Protein AF-A0A9P0EIK9-F1 (afdb_monomer)

Secondary structure (DSSP, 8-state):
-B--SHHHHHHHHHHHHTT---EEE-SSHHHHHHHHHTTTTTSS-EEESSHHHHHHTPPSSP-EEE-S---HHHHHHHHTT--EEETTTHHHHHHHHHTT---SS--

Structure (mmCIF, N/CA/C/O backbone):
data_AF-A0A9P0EIK9-F1
#
_entry.id   AF-A0A9P0EIK9-F1
#
loop_
_atom_site.group_PDB
_atom_site.id
_atom_site.type_symbol
_atom_site.label_atom_id
_atom_site.label_alt_id
_atom_site.label_comp_id
_atom_site.label_asym_id
_atom_site.label_entity_id
_atom_site.label_seq_id
_atom_site.pdbx_PDB_ins_code
_atom_site.Cartn_x
_atom_site.Cartn_y
_atom_site.Cartn_z
_atom_site.occupancy
_atom_site.B_iso_or_equiv
_atom_site.auth_seq_id
_atom_site.auth_comp_id
_atom_site.auth_asym_id
_atom_site.auth_atom_id
_atom_site.pdbx_PDB_model_num
ATOM 1 N N . MET A 1 1 ? -3.355 -0.042 -4.325 1.00 81.19 1 MET A N 1
ATOM 2 C CA . MET A 1 1 ? -2.382 1.012 -4.643 1.00 81.19 1 MET A CA 1
ATOM 3 C C . MET A 1 1 ? -1.059 0.375 -5.021 1.00 81.19 1 MET A C 1
ATOM 5 O O . MET A 1 1 ? -0.616 -0.531 -4.329 1.00 81.19 1 MET A O 1
ATOM 9 N N . ILE A 1 2 ? -0.469 0.803 -6.138 1.00 85.75 2 ILE A N 1
ATOM 10 C CA . ILE A 1 2 ? 0.802 0.276 -6.649 1.00 85.75 2 ILE A CA 1
ATOM 11 C C . ILE A 1 2 ? 1.864 1.372 -6.575 1.00 85.75 2 ILE A C 1
ATOM 13 O O . ILE A 1 2 ? 1.723 2.416 -7.219 1.00 85.75 2 ILE A O 1
ATOM 17 N N . GLY A 1 3 ? 2.926 1.094 -5.818 1.00 83.44 3 GLY A N 1
ATOM 18 C CA . GLY A 1 3 ? 4.036 2.010 -5.561 1.00 83.44 3 GLY A CA 1
ATOM 19 C C . GLY A 1 3 ? 4.026 2.565 -4.137 1.00 83.44 3 GLY A C 1
ATOM 20 O O . GLY A 1 3 ? 3.095 3.262 -3.743 1.00 83.44 3 GLY A O 1
ATOM 21 N N . LEU A 1 4 ? 5.103 2.280 -3.401 1.00 82.62 4 LEU A N 1
ATOM 22 C CA . LEU A 1 4 ? 5.357 2.733 -2.026 1.00 82.62 4 LEU A CA 1
ATOM 23 C C . LEU A 1 4 ? 6.557 3.695 -1.979 1.00 82.62 4 LEU A C 1
ATOM 25 O O . LEU A 1 4 ? 7.539 3.459 -1.285 1.00 82.62 4 LEU A O 1
ATOM 29 N N . ALA A 1 5 ? 6.531 4.748 -2.796 1.00 82.38 5 ALA A N 1
ATOM 30 C CA . ALA A 1 5 ? 7.423 5.889 -2.576 1.00 82.38 5 ALA A CA 1
ATOM 31 C C . ALA A 1 5 ? 6.900 6.736 -1.400 1.00 82.38 5 ALA A C 1
ATOM 33 O O . ALA A 1 5 ? 5.736 6.584 -1.031 1.00 82.38 5 ALA A O 1
ATOM 34 N N . VAL A 1 6 ? 7.705 7.679 -0.898 1.00 79.88 6 VAL A N 1
ATOM 35 C CA . VAL A 1 6 ? 7.336 8.588 0.213 1.00 79.88 6 VAL A CA 1
ATOM 36 C C . VAL A 1 6 ? 5.967 9.242 -0.011 1.00 79.88 6 VAL A C 1
ATOM 38 O O . VAL A 1 6 ? 5.100 9.238 0.857 1.00 79.88 6 VAL A O 1
ATOM 41 N N . MET A 1 7 ? 5.715 9.728 -1.231 1.00 79.06 7 MET A N 1
ATOM 42 C CA . MET A 1 7 ? 4.418 10.318 -1.578 1.00 79.06 7 MET A CA 1
ATOM 43 C C . MET A 1 7 ? 3.266 9.296 -1.525 1.00 79.06 7 MET A C 1
ATOM 45 O O . MET A 1 7 ? 2.145 9.626 -1.143 1.00 79.06 7 MET A O 1
ATOM 49 N N . GLY A 1 8 ? 3.536 8.049 -1.918 1.00 82.31 8 GLY A N 1
ATOM 50 C CA . GLY A 1 8 ? 2.534 6.995 -1.924 1.00 82.31 8 GLY A CA 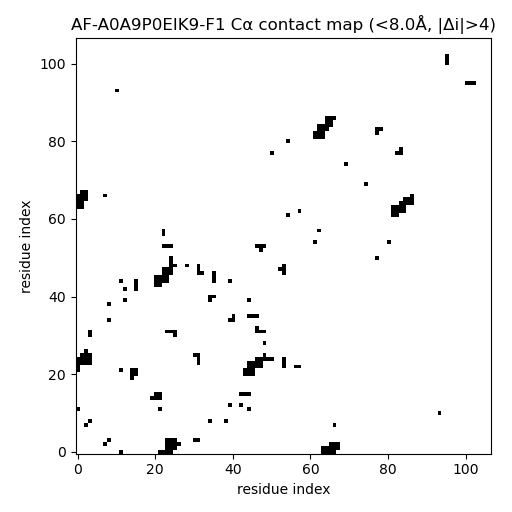1
ATOM 51 C C . GLY A 1 8 ? 2.144 6.546 -0.526 1.00 82.31 8 GLY A C 1
ATOM 52 O O . GLY A 1 8 ? 0.956 6.403 -0.253 1.00 82.31 8 GLY A O 1
ATOM 53 N N . GLN A 1 9 ? 3.124 6.392 0.358 1.00 87.12 9 GLN A N 1
ATOM 54 C CA . GLN A 1 9 ? 2.905 6.059 1.764 1.00 87.12 9 GLN A CA 1
ATOM 55 C C . GLN A 1 9 ? 1.978 7.083 2.434 1.00 87.12 9 GLN A C 1
ATOM 57 O O . GLN A 1 9 ? 0.932 6.703 2.955 1.00 87.12 9 GLN A O 1
ATOM 62 N N . ASN A 1 10 ? 2.27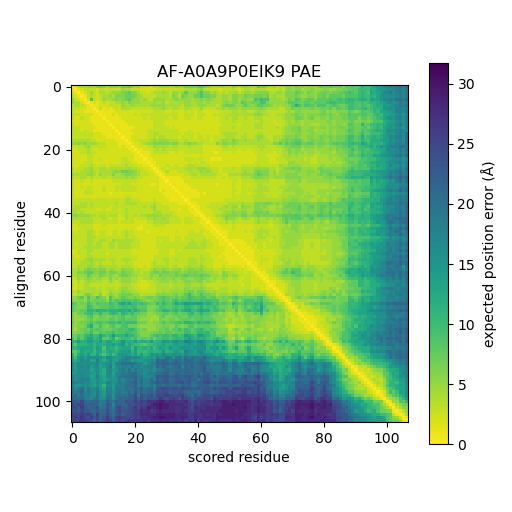2 8.381 2.294 1.00 86.00 10 ASN A N 1
ATOM 63 C CA . ASN A 1 10 ? 1.450 9.453 2.871 1.00 86.00 10 ASN A CA 1
ATOM 64 C C . ASN A 1 10 ? 0.002 9.438 2.371 1.00 86.00 10 ASN A C 1
ATOM 66 O O . ASN A 1 10 ? -0.933 9.624 3.146 1.00 86.00 10 ASN A O 1
ATOM 70 N N . LEU A 1 11 ? -0.203 9.194 1.076 1.00 83.62 11 LEU A N 1
ATOM 71 C CA . LEU A 1 11 ? -1.547 9.105 0.517 1.00 83.62 11 LEU A CA 1
ATOM 72 C C . LEU A 1 11 ? -2.313 7.895 1.074 1.00 83.62 11 LEU A C 1
ATOM 74 O O . LEU A 1 11 ? -3.502 8.008 1.358 1.00 83.62 11 LEU A O 1
ATOM 78 N N . ILE A 1 12 ? -1.651 6.746 1.233 1.00 87.94 12 IL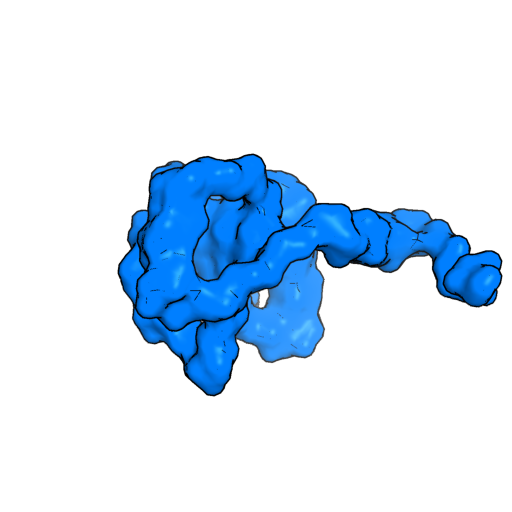E A N 1
ATOM 79 C CA . ILE A 1 12 ? -2.272 5.542 1.800 1.00 87.94 12 ILE A CA 1
ATOM 80 C C . ILE A 1 12 ? -2.726 5.802 3.235 1.00 87.94 12 ILE A C 1
ATOM 82 O O . ILE A 1 12 ? -3.856 5.461 3.579 1.00 87.94 12 ILE A O 1
ATOM 86 N N . LEU A 1 13 ? -1.865 6.423 4.042 1.00 87.75 13 LEU A N 1
ATOM 87 C CA . LEU A 1 13 ? -2.186 6.785 5.421 1.00 87.75 13 LEU A CA 1
ATOM 88 C C . LEU A 1 13 ? -3.365 7.759 5.464 1.00 87.75 13 LEU A C 1
ATOM 90 O O . LEU A 1 13 ? -4.346 7.496 6.149 1.00 87.75 13 LEU A O 1
ATOM 94 N N . ASN A 1 14 ? -3.348 8.792 4.618 1.00 86.44 14 ASN A N 1
ATOM 95 C CA . ASN A 1 14 ? -4.463 9.726 4.510 1.00 86.44 14 ASN A CA 1
ATOM 96 C C . ASN A 1 14 ? -5.782 9.019 4.146 1.00 86.44 14 ASN A C 1
ATOM 98 O O . ASN A 1 14 ? 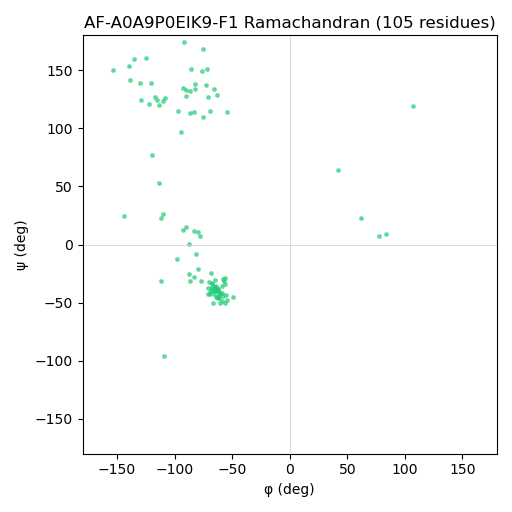-6.811 9.284 4.759 1.00 86.44 14 ASN A O 1
ATOM 102 N N . MET A 1 15 ? -5.776 8.087 3.189 1.00 84.31 15 MET A N 1
ATOM 103 C CA . MET A 1 15 ? -6.976 7.315 2.842 1.00 84.31 15 MET A CA 1
ATOM 104 C C . MET A 1 15 ? -7.450 6.429 4.003 1.00 84.31 15 MET A C 1
ATOM 106 O O . MET A 1 15 ? -8.656 6.330 4.237 1.00 84.31 15 MET A O 1
ATOM 110 N N . ASN A 1 16 ? -6.523 5.815 4.740 1.00 88.44 16 ASN A N 1
ATOM 111 C CA . ASN A 1 16 ? -6.842 5.030 5.929 1.00 88.44 16 ASN A CA 1
ATOM 112 C C . ASN A 1 16 ? -7.504 5.886 7.023 1.00 88.44 16 ASN A C 1
ATOM 114 O O . ASN A 1 16 ? -8.498 5.450 7.604 1.00 88.44 16 ASN A O 1
ATOM 118 N N . ASP A 1 17 ? -7.017 7.107 7.247 1.00 86.38 17 ASP A N 1
ATOM 119 C CA . ASP A 1 17 ? -7.579 8.042 8.233 1.00 86.38 17 ASP A CA 1
ATOM 120 C C . ASP A 1 17 ? -9.005 8.478 7.867 1.00 86.38 17 ASP A C 1
ATOM 122 O O . ASP A 1 17 ? -9.851 8.668 8.738 1.00 86.38 17 ASP A O 1
ATOM 126 N N . HIS A 1 18 ? -9.314 8.540 6.569 1.00 85.56 18 HIS A N 1
ATOM 127 C CA . HIS A 1 18 ? -10.666 8.788 6.055 1.00 85.56 18 HIS A CA 1
ATOM 128 C C . HIS A 1 18 ? -11.540 7.518 6.003 1.00 85.56 18 HIS A C 1
ATOM 130 O O . HIS A 1 18 ? -12.612 7.521 5.397 1.00 85.56 18 HIS A O 1
ATOM 136 N N . GLY A 1 19 ? -11.100 6.420 6.625 1.00 85.19 19 GLY A N 1
ATOM 137 C CA . GLY A 1 19 ? -11.872 5.185 6.768 1.00 85.19 19 GLY A CA 1
ATOM 138 C C . GLY A 1 19 ? -11.821 4.239 5.566 1.00 85.19 19 GLY A C 1
ATOM 139 O O . GLY A 1 19 ? -12.554 3.247 5.546 1.00 85.19 19 GLY A O 1
ATOM 140 N N . PHE A 1 20 ? -10.962 4.490 4.574 1.00 85.00 20 PHE A N 1
ATOM 141 C CA . PHE A 1 20 ? -10.800 3.594 3.430 1.00 85.00 20 PHE A CA 1
ATOM 142 C C . PHE A 1 20 ? -9.788 2.484 3.723 1.00 85.00 20 PHE A C 1
ATOM 144 O O . PHE A 1 20 ? -8.666 2.726 4.155 1.00 85.00 20 PHE A O 1
ATOM 151 N N . VAL A 1 21 ? -10.159 1.243 3.405 1.00 87.81 21 VAL A N 1
ATOM 152 C CA . VAL A 1 21 ? -9.237 0.101 3.443 1.00 87.81 21 VAL A CA 1
ATOM 153 C C . VAL A 1 21 ? -8.449 0.070 2.139 1.00 87.81 21 VAL A C 1
ATOM 155 O O . VAL A 1 21 ? -9.015 -0.152 1.066 1.00 87.81 21 VAL A O 1
ATOM 158 N N . VAL A 1 22 ? -7.139 0.291 2.225 1.00 89.38 22 VAL A N 1
ATOM 159 C CA . VAL A 1 22 ? -6.254 0.330 1.058 1.00 89.38 22 VAL A CA 1
ATOM 160 C C . VAL A 1 22 ? -5.378 -0.913 1.032 1.00 89.38 22 VAL A C 1
ATOM 162 O O . VAL A 1 22 ? -4.669 -1.206 1.990 1.00 89.38 22 VAL A O 1
ATOM 165 N N . CYS A 1 23 ? -5.392 -1.630 -0.093 1.00 91.62 23 CYS A N 1
ATOM 166 C CA . CYS A 1 23 ? -4.430 -2.699 -0.344 1.00 91.62 23 CYS A CA 1
ATOM 167 C C . CYS A 1 23 ? -3.217 -2.154 -1.108 1.00 91.62 23 CYS A C 1
ATOM 169 O O . CYS A 1 23 ? -3.395 -1.407 -2.075 1.00 91.62 23 CYS A O 1
ATOM 171 N N . VAL A 1 24 ? -1.998 -2.499 -0.700 1.00 92.25 24 VAL A N 1
ATOM 172 C CA . VAL A 1 24 ? -0.745 -1.930 -1.214 1.00 92.25 24 VAL A CA 1
ATOM 173 C C . VAL A 1 24 ? 0.145 -3.005 -1.822 1.00 92.25 24 VAL A C 1
ATOM 175 O O . VAL A 1 24 ? 0.268 -4.098 -1.285 1.00 92.25 24 VAL A O 1
ATOM 178 N N . TYR A 1 25 ? 0.773 -2.684 -2.949 1.00 91.00 25 TYR A N 1
ATOM 179 C CA . TYR A 1 25 ? 1.718 -3.558 -3.638 1.00 91.00 25 TYR A CA 1
ATOM 180 C C . TYR A 1 25 ? 2.910 -2.749 -4.144 1.00 91.00 25 TYR A C 1
ATOM 182 O O . TYR A 1 25 ? 2.767 -1.629 -4.653 1.00 91.00 25 TYR A O 1
ATOM 190 N N . ASN A 1 26 ? 4.094 -3.343 -4.057 1.00 89.25 26 ASN A N 1
ATOM 191 C CA . ASN A 1 26 ? 5.313 -2.814 -4.641 1.00 89.25 26 ASN A CA 1
ATOM 192 C C . ASN A 1 26 ? 6.137 -3.956 -5.246 1.00 89.25 26 ASN A C 1
ATOM 194 O O . ASN A 1 26 ? 6.046 -5.090 -4.793 1.00 89.25 26 ASN A O 1
ATOM 198 N N . ARG A 1 27 ? 6.967 -3.653 -6.255 1.00 85.06 27 ARG A N 1
ATOM 199 C CA . ARG A 1 27 ? 7.810 -4.670 -6.913 1.00 85.06 27 ARG A CA 1
ATOM 200 C C . ARG A 1 27 ? 8.762 -5.363 -5.932 1.00 85.06 27 ARG A C 1
ATOM 202 O O . ARG A 1 27 ? 9.041 -6.540 -6.094 1.00 85.06 27 ARG A O 1
ATOM 209 N N . THR A 1 28 ? 9.266 -4.618 -4.953 1.00 86.88 28 THR A N 1
ATOM 210 C CA . THR A 1 28 ? 10.060 -5.160 -3.846 1.00 86.88 28 THR A CA 1
ATOM 211 C C . THR A 1 28 ? 9.132 -5.357 -2.657 1.00 86.88 28 THR A C 1
ATOM 213 O O . THR A 1 28 ? 8.602 -4.363 -2.143 1.00 86.88 28 THR A O 1
ATOM 216 N N . THR A 1 29 ? 8.943 -6.611 -2.254 1.00 87.75 29 THR A N 1
ATOM 217 C CA . THR A 1 29 ? 8.074 -7.037 -1.147 1.00 87.75 29 THR A CA 1
ATOM 218 C C . THR A 1 29 ? 8.553 -6.497 0.194 1.00 87.75 29 THR A C 1
ATOM 220 O O . THR A 1 29 ? 7.733 -6.005 0.957 1.00 87.75 29 THR A O 1
ATOM 223 N N . ASP A 1 30 ? 9.868 -6.402 0.405 1.00 90.06 30 ASP A N 1
ATOM 224 C CA . ASP A 1 30 ? 10.448 -5.877 1.652 1.00 90.06 30 ASP A CA 1
ATOM 225 C C . ASP A 1 30 ? 9.969 -4.455 1.981 1.00 90.06 30 ASP A C 1
ATOM 227 O O . ASP A 1 30 ? 9.811 -4.086 3.143 1.00 90.06 30 ASP A O 1
ATOM 231 N N . LYS A 1 31 ? 9.688 -3.635 0.955 1.00 89.56 31 LYS A N 1
ATOM 232 C CA . LYS A 1 31 ? 9.120 -2.291 1.157 1.00 89.56 31 LYS A CA 1
ATOM 233 C C . LYS A 1 31 ? 7.672 -2.333 1.633 1.00 89.56 31 LYS A C 1
ATOM 235 O O . LYS A 1 31 ? 7.258 -1.431 2.350 1.00 89.56 31 LYS A O 1
ATOM 240 N N . VAL A 1 32 ? 6.907 -3.339 1.213 1.00 91.25 32 VAL A N 1
ATOM 241 C CA . VAL A 1 32 ? 5.536 -3.559 1.691 1.00 91.25 32 VAL A CA 1
ATOM 242 C C . VAL A 1 32 ? 5.582 -3.940 3.163 1.00 91.25 32 VAL A C 1
ATOM 244 O O . VAL A 1 32 ? 4.923 -3.294 3.970 1.00 91.25 32 VAL A O 1
ATOM 247 N N . ASP A 1 33 ? 6.412 -4.918 3.516 1.00 91.56 33 ASP A N 1
ATOM 248 C CA . ASP A 1 33 ? 6.501 -5.412 4.890 1.00 91.56 33 ASP A CA 1
ATOM 249 C C . ASP A 1 33 ? 7.052 -4.340 5.835 1.00 91.56 33 ASP A C 1
ATOM 251 O O . ASP A 1 33 ? 6.496 -4.107 6.907 1.00 91.56 33 ASP A O 1
ATOM 255 N N . SER A 1 34 ? 8.084 -3.605 5.411 1.00 92.00 34 SER A N 1
ATOM 256 C CA . SER A 1 34 ? 8.607 -2.462 6.165 1.00 92.00 34 SER A CA 1
ATOM 257 C C . SER A 1 34 ? 7.551 -1.371 6.366 1.00 92.00 34 SER A C 1
ATOM 259 O O . SER A 1 34 ? 7.418 -0.842 7.466 1.00 92.00 34 SER A O 1
ATOM 261 N N . PHE A 1 35 ? 6.752 -1.061 5.342 1.00 91.81 35 PHE A N 1
ATOM 262 C CA . PHE A 1 35 ? 5.681 -0.073 5.461 1.00 91.81 35 PHE A CA 1
ATOM 263 C C . PHE A 1 35 ? 4.595 -0.513 6.450 1.00 91.81 35 PHE A C 1
ATOM 265 O O . PHE A 1 35 ? 4.194 0.275 7.303 1.00 91.81 35 PHE A O 1
ATOM 272 N N . LEU A 1 36 ? 4.156 -1.773 6.381 1.00 92.44 36 LEU A N 1
ATOM 273 C CA . LEU A 1 36 ? 3.145 -2.326 7.288 1.00 92.44 36 LEU A CA 1
ATOM 274 C C . LEU A 1 36 ? 3.624 -2.411 8.739 1.00 92.44 36 LEU A C 1
ATOM 276 O O . LEU A 1 36 ? 2.842 -2.169 9.655 1.00 92.44 36 LEU A O 1
ATOM 280 N N . ASN A 1 37 ? 4.899 -2.741 8.949 1.00 92.50 37 ASN A N 1
ATOM 281 C CA . ASN A 1 37 ? 5.479 -2.878 10.283 1.00 92.50 37 ASN A CA 1
ATOM 282 C C . ASN A 1 37 ? 5.853 -1.536 10.927 1.00 92.50 37 ASN A C 1
ATOM 284 O O . ASN A 1 37 ? 5.972 -1.474 12.151 1.00 92.50 37 ASN A O 1
ATOM 288 N N . ASN A 1 38 ? 6.032 -0.483 10.125 1.00 92.06 38 ASN A N 1
ATOM 289 C CA . ASN A 1 38 ? 6.405 0.851 10.588 1.00 92.06 38 ASN A CA 1
ATOM 290 C C . ASN A 1 38 ? 5.234 1.832 10.443 1.00 92.06 38 ASN A C 1
ATOM 292 O O . ASN A 1 38 ? 4.368 1.904 11.307 1.00 92.06 38 ASN A O 1
ATOM 296 N N . GLU A 1 39 ? 5.198 2.586 9.346 1.00 89.94 39 GLU A N 1
ATOM 297 C CA . GLU A 1 39 ? 4.293 3.725 9.143 1.00 89.94 39 GLU A CA 1
ATOM 298 C C . GLU A 1 39 ? 2.810 3.335 9.159 1.00 89.94 39 GLU A C 1
ATOM 300 O O . GLU A 1 39 ? 1.984 4.064 9.699 1.00 89.94 39 GLU A O 1
ATOM 305 N N . ALA A 1 40 ? 2.464 2.179 8.591 1.00 90.50 40 ALA A N 1
ATOM 306 C CA . ALA A 1 40 ? 1.096 1.669 8.557 1.00 90.50 40 ALA A CA 1
ATOM 307 C C . ALA A 1 40 ? 0.768 0.742 9.744 1.00 90.50 40 ALA A C 1
ATOM 309 O O . ALA A 1 40 ? -0.274 0.075 9.740 1.00 90.50 40 ALA A O 1
ATOM 310 N N . LYS A 1 41 ? 1.611 0.699 10.781 1.00 91.31 41 LYS A N 1
ATOM 311 C CA . LYS A 1 41 ? 1.373 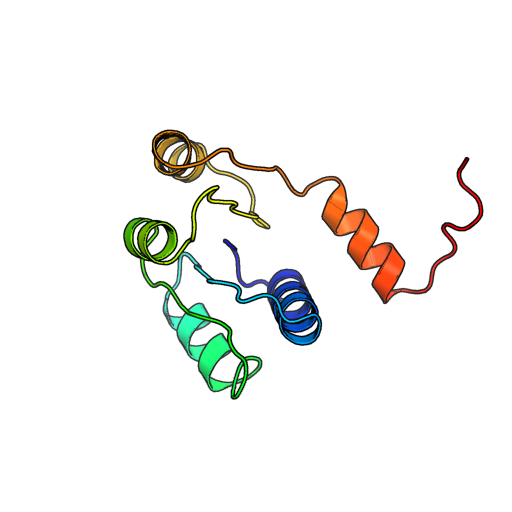-0.133 11.963 1.00 91.31 41 LYS A CA 1
ATOM 312 C C . LYS A 1 41 ? 0.108 0.318 12.693 1.00 91.31 41 LYS A C 1
ATOM 314 O O . LYS A 1 41 ? -0.056 1.486 13.023 1.00 91.31 41 LYS A O 1
ATOM 319 N N . GLY A 1 42 ? -0.792 -0.628 12.963 1.00 89.00 42 GLY A N 1
ATOM 320 C CA . GLY A 1 42 ? -2.073 -0.346 13.625 1.00 89.00 42 GLY A CA 1
ATOM 321 C C . GLY A 1 42 ? -3.138 0.279 12.714 1.00 89.00 42 GLY A C 1
ATOM 322 O O . GLY A 1 42 ? -4.209 0.645 13.192 1.00 89.00 42 GLY A O 1
ATOM 323 N N . THR A 1 43 ? -2.877 0.378 11.409 1.00 91.56 43 THR A N 1
ATOM 324 C CA . THR A 1 43 ? -3.860 0.828 10.415 1.00 91.56 43 THR A CA 1
ATOM 325 C C . THR A 1 43 ? -4.626 -0.353 9.808 1.00 91.56 43 THR A C 1
ATOM 327 O O . THR A 1 43 ? -4.314 -1.517 10.057 1.00 91.56 43 THR A O 1
ATOM 330 N N . LYS A 1 44 ? -5.632 -0.070 8.972 1.00 91.00 44 LYS A N 1
ATOM 331 C CA . LYS A 1 44 ? -6.382 -1.089 8.214 1.00 91.00 44 LYS A CA 1
ATOM 332 C C . LYS A 1 44 ? -5.762 -1.368 6.841 1.00 91.00 44 LYS A C 1
ATOM 334 O O . LYS A 1 44 ? -6.425 -1.920 5.964 1.00 91.00 44 LYS A O 1
ATOM 339 N N . VAL A 1 45 ? -4.521 -0.943 6.615 1.00 92.19 45 VAL A N 1
ATOM 340 C CA . VAL A 1 45 ? -3.826 -1.131 5.342 1.00 92.19 45 VAL A CA 1
ATOM 341 C C . VAL A 1 45 ? -3.435 -2.598 5.172 1.00 92.19 45 VAL A C 1
ATOM 343 O O . VAL A 1 45 ? -2.951 -3.240 6.099 1.00 92.19 45 VAL A O 1
ATOM 346 N N . ILE A 1 46 ? -3.631 -3.134 3.967 1.00 92.38 46 ILE A N 1
ATOM 347 C CA . ILE A 1 46 ? -3.372 -4.545 3.661 1.00 92.38 46 ILE A CA 1
ATOM 348 C C . ILE A 1 46 ? -2.237 -4.655 2.645 1.00 92.38 46 ILE A C 1
ATOM 350 O O . ILE A 1 46 ? -2.340 -4.119 1.545 1.00 92.38 46 ILE A O 1
ATOM 354 N N . GLY A 1 47 ? -1.176 -5.397 2.951 1.00 92.50 47 GLY A N 1
ATOM 355 C CA . GLY A 1 47 ? -0.129 -5.709 1.970 1.00 92.50 47 GLY A CA 1
ATOM 356 C C . GLY A 1 47 ? -0.538 -6.785 0.980 1.00 92.50 47 GLY A C 1
ATOM 357 O O . GLY A 1 47 ? -1.295 -7.696 1.313 1.00 92.50 47 GLY A O 1
ATOM 358 N N . ALA A 1 48 ? -0.010 -6.691 -0.231 1.00 92.75 48 ALA A N 1
ATOM 359 C CA . ALA A 1 48 ? 0.029 -7.771 -1.200 1.00 92.75 48 ALA A CA 1
ATOM 360 C C . ALA A 1 48 ? 1.456 -7.902 -1.740 1.00 92.75 48 ALA A C 1
ATOM 362 O O . ALA A 1 48 ? 2.112 -6.900 -2.041 1.00 92.75 48 ALA A O 1
ATOM 363 N N . HIS A 1 49 ? 1.914 -9.139 -1.901 1.00 90.88 49 HIS A N 1
ATOM 364 C CA . HIS A 1 49 ? 3.240 -9.475 -2.419 1.00 90.88 49 HIS A CA 1
ATOM 365 C C . HIS A 1 49 ? 3.213 -9.812 -3.910 1.00 90.88 49 HIS A C 1
ATOM 367 O O . HIS A 1 49 ? 4.251 -9.834 -4.566 1.00 90.88 49 HIS A O 1
ATOM 373 N N . SER A 1 50 ? 2.022 -10.004 -4.481 1.00 89.06 50 SER A N 1
ATOM 374 C CA . SER A 1 50 ? 1.829 -10.178 -5.920 1.00 89.06 50 SER A CA 1
ATOM 375 C C . SER A 1 50 ? 0.659 -9.350 -6.455 1.00 89.06 50 SER A C 1
ATOM 377 O O . SER A 1 50 ? -0.247 -8.948 -5.725 1.00 89.06 50 SER A O 1
ATOM 379 N N . ILE A 1 51 ? 0.660 -9.100 -7.769 1.00 85.38 51 ILE A N 1
ATOM 380 C CA . ILE A 1 51 ? -0.457 -8.419 -8.445 1.00 85.38 51 ILE A CA 1
ATOM 381 C C . ILE A 1 51 ? -1.741 -9.249 -8.340 1.00 85.38 51 ILE A C 1
ATOM 383 O O . ILE A 1 51 ? -2.814 -8.687 -8.149 1.00 85.38 51 ILE A O 1
ATOM 387 N N . ASP A 1 52 ? -1.643 -10.570 -8.459 1.00 87.50 52 ASP A N 1
ATOM 388 C CA . ASP A 1 52 ? -2.808 -11.453 -8.408 1.00 87.50 52 ASP A CA 1
ATOM 389 C C . ASP A 1 52 ? -3.425 -11.450 -6.994 1.00 87.50 52 ASP A C 1
ATOM 391 O O . ASP A 1 52 ? -4.641 -11.314 -6.842 1.00 87.50 52 ASP A O 1
ATOM 395 N N . GLU A 1 53 ? -2.588 -11.430 -5.953 1.00 89.75 53 GLU A N 1
ATOM 396 C CA . GLU A 1 53 ? -3.027 -11.240 -4.568 1.00 89.75 53 GLU A CA 1
ATOM 397 C C . GLU A 1 53 ? -3.668 -9.860 -4.346 1.00 89.75 53 GLU A C 1
ATOM 399 O O . GLU A 1 53 ? -4.753 -9.772 -3.769 1.00 89.75 53 GLU A O 1
ATOM 404 N N . LEU A 1 54 ? -3.060 -8.786 -4.866 1.00 88.94 54 LEU A N 1
ATOM 405 C CA . LEU A 1 54 ? -3.631 -7.436 -4.819 1.00 88.94 54 LEU A CA 1
ATOM 406 C C . LEU A 1 54 ? -5.043 -7.419 -5.418 1.00 88.94 54 LEU A C 1
ATOM 408 O O . LEU A 1 54 ? -5.964 -6.878 -4.816 1.00 88.94 54 LEU A O 1
ATOM 412 N N . VAL A 1 55 ? -5.226 -8.023 -6.594 1.00 87.06 55 VAL A N 1
ATOM 413 C CA . VAL A 1 55 ? -6.522 -8.085 -7.286 1.00 87.06 55 VAL A CA 1
ATOM 414 C C . VAL A 1 55 ? -7.545 -8.912 -6.502 1.00 87.06 55 VAL A C 1
ATOM 416 O O . VAL A 1 55 ? -8.727 -8.559 -6.512 1.00 87.06 55 VAL A O 1
ATOM 419 N N . SER A 1 56 ? -7.114 -9.987 -5.837 1.00 89.38 56 SER A N 1
ATOM 420 C CA . SER A 1 56 ? -7.988 -10.850 -5.029 1.00 89.38 56 SER A CA 1
ATOM 421 C C . SER A 1 56 ? -8.535 -10.146 -3.782 1.00 89.38 56 SER A C 1
ATOM 423 O O . SER A 1 56 ? -9.679 -10.371 -3.399 1.00 89.38 56 SER A O 1
ATOM 425 N N . LYS A 1 57 ? -7.752 -9.233 -3.194 1.00 88.81 57 LYS A N 1
ATOM 426 C CA . LYS A 1 57 ? -8.111 -8.483 -1.980 1.00 88.81 57 LYS A CA 1
ATOM 427 C C . LYS A 1 57 ? -9.009 -7.267 -2.250 1.00 88.81 57 LYS A C 1
ATOM 429 O O . LYS A 1 57 ? -9.494 -6.641 -1.310 1.00 88.81 57 LYS A O 1
ATOM 434 N N . LEU A 1 58 ? -9.240 -6.906 -3.516 1.00 86.81 58 LEU A N 1
ATOM 435 C CA . LEU A 1 58 ? -10.057 -5.748 -3.896 1.00 86.81 58 LEU A CA 1
ATOM 436 C C . LEU A 1 58 ? -11.536 -6.115 -4.072 1.00 86.81 58 LEU A C 1
ATOM 438 O O . LEU A 1 58 ? -11.879 -7.040 -4.808 1.00 86.81 58 LEU A O 1
ATOM 442 N N . LYS A 1 59 ? -12.419 -5.307 -3.474 1.00 83.56 59 LYS A N 1
ATOM 443 C CA . LYS A 1 59 ? -13.873 -5.377 -3.693 1.00 83.56 59 LYS A CA 1
ATOM 444 C C . LYS A 1 59 ? -14.256 -4.852 -5.085 1.00 83.56 59 LYS A C 1
ATOM 446 O O . LYS A 1 59 ? -13.587 -3.975 -5.628 1.00 83.56 59 LYS A O 1
ATOM 451 N N . THR A 1 60 ? -15.350 -5.367 -5.647 1.00 81.25 60 THR A N 1
ATOM 452 C CA . THR A 1 60 ? -15.924 -4.903 -6.924 1.00 81.25 60 THR A CA 1
ATOM 453 C C . THR A 1 60 ? -16.808 -3.662 -6.702 1.00 81.25 60 THR A C 1
ATOM 455 O O . THR A 1 60 ? -17.577 -3.662 -5.741 1.00 81.25 60 THR A O 1
ATOM 458 N N . PRO A 1 61 ? -16.754 -2.624 -7.565 1.00 80.31 61 PRO A N 1
ATOM 459 C CA . PRO A 1 61 ? -15.862 -2.469 -8.714 1.00 80.31 61 PRO A CA 1
ATOM 460 C C . PRO A 1 61 ? -14.420 -2.220 -8.266 1.00 80.31 61 PRO A C 1
ATOM 462 O O . PRO A 1 61 ? -14.142 -1.318 -7.475 1.00 80.31 61 PRO A O 1
ATOM 465 N N . LYS A 1 62 ? -13.495 -3.028 -8.790 1.00 82.69 62 LYS A N 1
ATOM 466 C CA . LYS A 1 62 ? -12.082 -2.951 -8.422 1.00 82.69 62 LYS A CA 1
ATOM 467 C C . LYS A 1 62 ? -11.524 -1.609 -8.900 1.00 82.69 62 LYS A C 1
ATOM 469 O O . LYS A 1 62 ? -11.766 -1.211 -10.036 1.00 82.69 62 LYS A O 1
ATOM 474 N N . ARG A 1 63 ? -10.781 -0.908 -8.044 1.00 81.31 63 ARG A N 1
ATOM 475 C CA . ARG A 1 63 ? -10.111 0.359 -8.381 1.00 81.31 63 ARG A CA 1
ATOM 476 C C . ARG A 1 63 ? -8.650 0.270 -7.976 1.00 81.31 63 ARG A C 1
ATOM 478 O O . ARG A 1 63 ? -8.343 -0.030 -6.823 1.00 81.31 63 ARG A O 1
ATOM 485 N N . ILE A 1 64 ? -7.745 0.512 -8.925 1.00 80.94 64 ILE A N 1
ATOM 486 C CA . ILE A 1 64 ? -6.304 0.530 -8.661 1.00 80.94 64 ILE A CA 1
ATOM 487 C C . ILE A 1 64 ? -5.708 1.871 -9.053 1.00 80.94 64 ILE A C 1
ATOM 489 O O . ILE A 1 64 ? -5.705 2.263 -10.217 1.00 80.94 64 ILE A O 1
ATOM 493 N N . MET A 1 65 ? -5.110 2.496 -8.046 1.00 79.31 65 MET A N 1
ATOM 494 C CA . MET A 1 65 ? -4.283 3.688 -8.144 1.00 79.31 65 MET A CA 1
ATOM 495 C C . MET A 1 65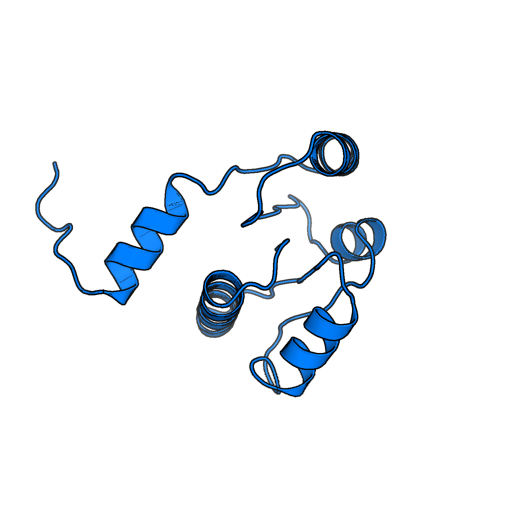 ? -2.818 3.293 -8.368 1.00 79.31 65 MET A C 1
ATOM 497 O O . MET A 1 65 ? -2.281 2.489 -7.596 1.00 79.31 65 MET A O 1
ATOM 501 N N . MET A 1 66 ? -2.169 3.853 -9.392 1.00 78.06 66 MET A N 1
ATOM 502 C CA . MET A 1 66 ? -0.736 3.660 -9.657 1.00 78.06 66 MET A CA 1
ATOM 503 C C . MET A 1 66 ? 0.024 4.985 -9.549 1.00 78.06 66 MET A C 1
ATOM 505 O O . MET A 1 66 ? -0.326 5.946 -10.232 1.00 78.06 66 MET A O 1
ATOM 509 N N . LEU A 1 67 ? 1.085 5.003 -8.736 1.00 72.81 67 LEU A N 1
ATOM 510 C CA . LEU A 1 67 ? 1.971 6.159 -8.513 1.00 72.81 67 LEU A CA 1
ATOM 511 C C . LEU A 1 67 ? 3.384 5.960 -9.078 1.00 72.81 67 LEU A C 1
ATOM 513 O O . LEU A 1 67 ? 4.349 6.573 -8.631 1.00 72.81 67 LEU A O 1
ATOM 517 N N . VAL A 1 68 ? 3.529 5.068 -10.050 1.00 72.00 68 VAL A N 1
ATOM 518 C CA . VAL A 1 68 ? 4.813 4.763 -10.688 1.00 72.00 68 VAL A CA 1
ATOM 519 C C . VAL A 1 68 ? 4.691 4.938 -12.190 1.00 72.00 68 VAL A C 1
ATOM 521 O O . VAL A 1 68 ? 3.585 4.896 -12.740 1.00 72.00 68 VAL A O 1
ATOM 524 N N . LYS A 1 69 ? 5.832 5.094 -12.870 1.00 70.94 69 LYS A N 1
ATOM 525 C CA . LYS A 1 69 ? 5.868 5.028 -14.330 1.00 70.94 69 LYS A CA 1
ATOM 526 C C . LYS A 1 69 ? 5.243 3.707 -14.762 1.00 70.94 69 LYS A C 1
ATOM 528 O O . LYS A 1 69 ? 5.766 2.631 -14.471 1.00 70.94 69 LYS A O 1
ATOM 533 N N . VAL A 1 70 ? 4.102 3.807 -15.433 1.00 66.69 70 VAL A N 1
ATOM 534 C CA . VAL A 1 70 ? 3.386 2.633 -15.912 1.00 66.69 70 VAL A CA 1
ATOM 535 C C . VAL A 1 70 ? 4.210 2.007 -17.023 1.00 66.69 70 VAL A C 1
ATOM 537 O O . VAL A 1 70 ? 4.426 2.619 -18.068 1.00 66.69 70 VAL A O 1
ATOM 540 N N . THR A 1 71 ? 4.689 0.793 -16.780 1.00 72.06 71 THR A N 1
ATOM 541 C CA . 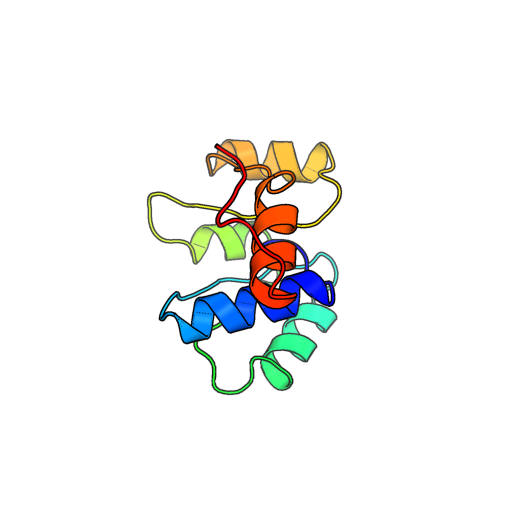THR A 1 71 ? 5.278 -0.041 -17.822 1.00 72.06 71 THR A CA 1
ATOM 542 C C . THR A 1 71 ? 4.172 -0.812 -18.530 1.00 72.06 71 THR A C 1
ATOM 544 O O . THR A 1 71 ? 3.149 -1.156 -17.927 1.00 72.06 71 THR A O 1
ATOM 547 N N . ASN A 1 72 ? 4.389 -1.128 -19.808 1.00 76.69 72 ASN A N 1
ATOM 548 C CA . ASN A 1 72 ? 3.430 -1.911 -20.590 1.00 76.69 72 ASN A CA 1
ATOM 549 C C . ASN A 1 72 ? 3.112 -3.258 -19.923 1.00 76.69 72 ASN A C 1
ATOM 551 O O . ASN A 1 72 ?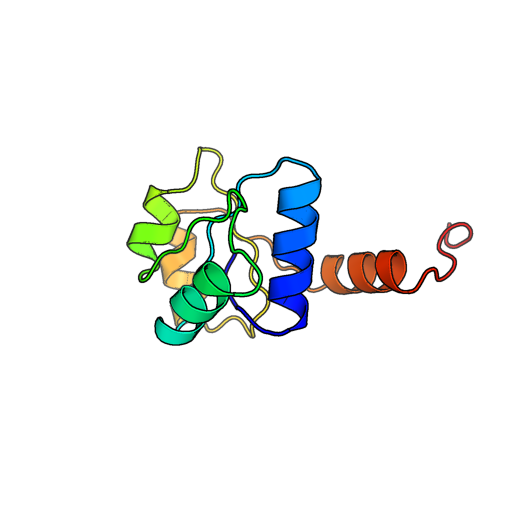 1.967 -3.692 -19.946 1.00 76.69 72 ASN A O 1
ATOM 555 N N . VAL A 1 73 ? 4.089 -3.871 -19.248 1.00 77.62 73 VAL A N 1
ATOM 556 C CA . VAL A 1 73 ? 3.924 -5.155 -18.547 1.00 77.62 73 VAL A CA 1
ATOM 557 C C . VAL A 1 73 ? 2.858 -5.075 -17.448 1.00 77.62 73 VAL A C 1
ATOM 559 O O . VAL A 1 73 ? 1.941 -5.896 -17.413 1.00 77.62 73 VAL A O 1
ATOM 562 N N . ILE A 1 74 ? 2.936 -4.069 -16.569 1.00 75.81 74 ILE A N 1
ATOM 563 C CA . ILE A 1 74 ? 1.974 -3.904 -15.466 1.00 75.81 74 ILE A CA 1
ATOM 564 C C . ILE A 1 74 ? 0.604 -3.500 -16.021 1.00 75.81 74 ILE A C 1
ATOM 566 O O . ILE A 1 74 ? -0.416 -4.031 -15.583 1.00 75.81 74 ILE A O 1
ATOM 570 N N . ALA A 1 75 ? 0.575 -2.609 -17.018 1.00 75.31 75 ALA A N 1
ATOM 571 C CA . ALA A 1 75 ? -0.665 -2.184 -17.658 1.00 75.31 75 ALA A CA 1
ATOM 572 C C . ALA A 1 75 ? -1.424 -3.364 -18.280 1.00 75.31 75 ALA A C 1
ATOM 574 O O . ALA A 1 75 ? -2.611 -3.523 -18.016 1.00 75.31 75 ALA A O 1
ATOM 575 N N . ILE A 1 76 ? -0.744 -4.217 -19.055 1.00 78.19 76 ILE A N 1
ATOM 576 C CA . ILE A 1 76 ? -1.349 -5.398 -19.689 1.00 78.19 76 ILE A CA 1
ATOM 577 C C . ILE A 1 76 ? -1.880 -6.366 -18.630 1.00 78.19 76 ILE A C 1
ATOM 579 O O . ILE A 1 76 ? -3.008 -6.846 -18.755 1.00 78.19 76 ILE A O 1
ATOM 583 N N . LYS A 1 77 ? -1.105 -6.619 -17.565 1.00 78.38 77 LYS A N 1
ATOM 584 C CA . LYS A 1 77 ? -1.516 -7.549 -16.506 1.00 78.38 77 LYS A CA 1
ATOM 585 C C . LYS A 1 77 ? -2.764 -7.051 -15.770 1.00 78.38 77 LYS A C 1
ATOM 587 O O . LYS A 1 77 ? -3.666 -7.839 -15.520 1.00 78.38 77 LYS A O 1
ATOM 592 N N . LEU A 1 78 ? -2.860 -5.749 -15.493 1.00 78.38 78 LEU A N 1
ATOM 593 C CA . LEU A 1 78 ? -4.011 -5.149 -14.806 1.00 78.38 78 LEU A CA 1
ATOM 594 C C . LEU A 1 78 ? -5.239 -4.962 -15.699 1.00 78.38 78 LEU A C 1
ATOM 596 O O . LEU A 1 78 ? -6.359 -5.083 -15.207 1.00 78.38 78 LEU A O 1
ATOM 600 N N . ARG A 1 79 ? -5.047 -4.713 -17.001 1.00 75.50 79 ARG A N 1
ATOM 601 C CA . ARG A 1 79 ? -6.138 -4.496 -17.968 1.00 75.50 79 ARG A CA 1
ATOM 602 C C . ARG A 1 79 ? -7.101 -5.680 -18.041 1.00 75.50 79 ARG A C 1
ATOM 604 O O . ARG A 1 79 ? -8.279 -5.483 -18.307 1.00 75.50 79 ARG A O 1
ATOM 611 N N . ARG A 1 80 ? -6.609 -6.896 -17.777 1.00 72.06 80 ARG A N 1
ATOM 612 C CA . ARG A 1 80 ? -7.432 -8.115 -17.713 1.00 72.06 80 ARG A CA 1
ATOM 613 C C . ARG A 1 80 ? -8.388 -8.135 -16.524 1.00 72.06 80 ARG A C 1
ATOM 615 O O . ARG A 1 80 ? -9.386 -8.840 -16.572 1.00 72.06 80 ARG A O 1
ATOM 622 N N . TYR A 1 81 ? -8.073 -7.402 -15.462 1.00 69.75 81 TYR A N 1
ATOM 623 C CA . TYR A 1 81 ? -8.783 -7.506 -14.197 1.00 69.75 81 TYR A CA 1
ATOM 624 C C . TYR A 1 81 ? -9.608 -6.256 -13.863 1.00 69.75 81 TYR A C 1
ATOM 626 O O . TYR A 1 81 ? -10.580 -6.377 -13.117 1.00 69.75 81 TYR A O 1
ATOM 634 N N . ILE A 1 82 ? -9.178 -5.055 -14.289 1.00 72.31 82 ILE A N 1
ATOM 635 C CA . ILE A 1 82 ? -9.637 -3.787 -13.695 1.00 72.31 82 ILE A CA 1
ATOM 636 C C . ILE A 1 82 ? -9.553 -2.605 -14.681 1.00 72.31 82 ILE A C 1
ATOM 638 O O . ILE A 1 82 ? -8.649 -2.537 -15.515 1.00 72.31 82 ILE A O 1
ATOM 642 N N . VAL A 1 83 ? -10.451 -1.622 -14.524 1.00 63.94 83 VAL A N 1
ATOM 643 C CA . VAL A 1 83 ? -10.316 -0.276 -15.109 1.00 63.94 83 VAL A CA 1
ATOM 644 C C . VAL A 1 83 ? -9.270 0.508 -14.313 1.00 63.94 83 VAL A C 1
ATOM 646 O O . VAL A 1 83 ? -9.466 0.852 -13.149 1.00 63.94 83 VAL A O 1
ATOM 649 N N . TYR A 1 84 ? -8.121 0.750 -14.932 1.00 64.12 84 TYR A N 1
ATOM 650 C CA . TYR A 1 84 ? -7.029 1.505 -14.329 1.00 64.12 84 TYR A CA 1
ATOM 651 C C . TYR A 1 84 ? -7.263 3.018 -14.468 1.00 64.12 84 TYR A C 1
ATOM 653 O O . TYR A 1 84 ? -7.550 3.498 -15.564 1.00 64.12 84 TYR A O 1
ATOM 661 N N . GLU A 1 85 ? -7.059 3.768 -13.381 1.00 61.03 85 GLU A N 1
ATOM 662 C CA . GLU A 1 85 ? -7.129 5.232 -13.377 1.00 61.03 85 GLU A CA 1
ATOM 663 C C . GLU A 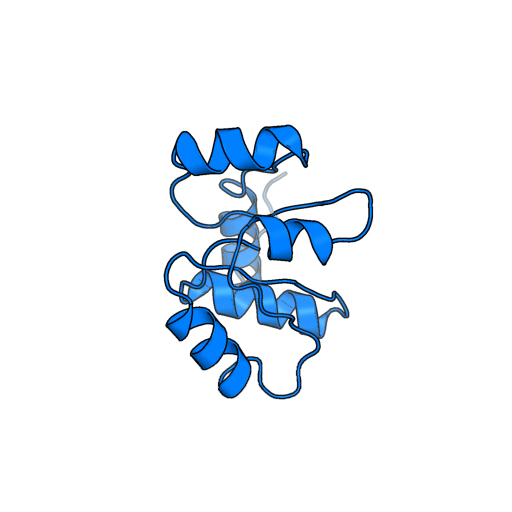1 85 ? -5.730 5.846 -13.173 1.00 61.03 85 GLU A C 1
ATOM 665 O O . GLU A 1 85 ? -4.994 5.518 -12.236 1.00 61.03 85 GLU A O 1
ATOM 670 N N . LYS A 1 86 ? -5.318 6.705 -14.114 1.00 58.00 86 LYS A N 1
ATOM 671 C CA . LYS A 1 86 ? -3.966 7.273 -14.207 1.00 58.00 86 LYS A CA 1
ATOM 672 C C . LYS A 1 86 ? -3.885 8.538 -13.347 1.00 58.00 86 LYS A C 1
ATOM 674 O O . LYS A 1 86 ? -4.489 9.553 -13.670 1.00 58.00 86 LYS A O 1
ATOM 679 N N . LEU A 1 87 ? -3.095 8.497 -12.273 1.00 54.97 87 LEU A N 1
ATOM 680 C CA . LEU A 1 87 ? -3.121 9.526 -11.226 1.00 54.97 87 LEU A CA 1
ATOM 681 C C . LEU A 1 87 ? -2.365 10.833 -11.525 1.00 54.97 87 LEU A C 1
ATOM 683 O O . LEU A 1 87 ? -2.193 11.666 -10.637 1.00 54.97 87 LEU A O 1
ATOM 687 N N . HIS A 1 88 ? -1.924 11.052 -12.763 1.00 52.97 88 HIS A N 1
ATOM 688 C CA . HIS A 1 88 ? -1.118 12.228 -13.108 1.00 52.97 88 HIS A CA 1
ATOM 689 C C . HIS A 1 88 ? -1.809 13.560 -12.740 1.00 52.97 88 HIS A C 1
ATOM 691 O O . HIS A 1 88 ? -1.134 14.521 -12.398 1.00 52.97 88 HIS A O 1
ATOM 697 N N . SER A 1 89 ? -3.148 13.602 -12.734 1.00 41.62 89 SER A N 1
ATOM 698 C CA . SER A 1 89 ? -3.922 14.788 -12.334 1.00 41.62 89 SER A CA 1
ATOM 699 C C . SER A 1 89 ? -4.195 14.882 -10.820 1.00 41.62 89 SER A C 1
ATOM 701 O O . SER A 1 89 ? -4.248 15.977 -10.265 1.00 41.62 89 SER A O 1
ATOM 703 N N . PHE A 1 90 ? -4.333 13.757 -10.111 1.00 48.31 90 PHE A N 1
ATOM 704 C CA . PHE A 1 90 ? -4.777 13.759 -8.709 1.00 48.31 90 PHE A CA 1
ATOM 705 C C . PHE A 1 90 ? -3.616 13.919 -7.711 1.00 48.31 90 PHE A C 1
ATOM 707 O O . PHE A 1 90 ? -3.811 14.519 -6.659 1.00 48.31 90 PHE A O 1
ATOM 714 N N . VAL A 1 91 ? -2.384 13.528 -8.079 1.00 51.34 91 VAL A N 1
ATOM 715 C CA . VAL A 1 91 ? -1.158 13.846 -7.310 1.00 51.34 91 VAL A CA 1
ATOM 716 C C . VAL A 1 91 ? -0.998 15.353 -7.094 1.00 51.34 91 VAL A C 1
ATOM 718 O O . VAL A 1 91 ? -0.717 15.785 -5.979 1.00 51.34 91 VAL A O 1
ATOM 721 N N . ILE A 1 92 ? -1.236 16.151 -8.140 1.00 50.84 92 ILE A N 1
ATOM 722 C CA . ILE A 1 92 ? -1.174 17.618 -8.073 1.00 50.84 92 ILE A CA 1
ATOM 723 C C . ILE A 1 92 ? -2.222 18.147 -7.084 1.00 50.84 92 ILE A C 1
ATOM 725 O O . ILE A 1 92 ? -1.939 19.050 -6.303 1.00 50.84 92 ILE A O 1
ATOM 729 N N . LYS A 1 93 ? -3.414 17.541 -7.058 1.00 45.41 93 LYS A N 1
ATOM 730 C CA . LYS A 1 93 ? -4.498 17.919 -6.144 1.00 45.41 93 LYS A CA 1
ATOM 731 C C . LYS A 1 93 ? -4.194 17.575 -4.687 1.00 45.41 93 LYS A C 1
ATOM 733 O O . LYS A 1 93 ? -4.430 18.413 -3.825 1.00 45.41 93 LYS A O 1
ATOM 738 N N . THR A 1 94 ? -3.642 16.395 -4.401 1.00 46.62 94 THR A N 1
ATOM 739 C CA . THR A 1 94 ? -3.232 16.024 -3.036 1.00 46.62 94 THR A CA 1
ATOM 740 C C . THR A 1 94 ? -2.041 16.858 -2.563 1.00 46.62 94 THR A C 1
ATOM 742 O O . THR A 1 94 ? -2.033 17.281 -1.414 1.00 46.62 94 THR A O 1
ATOM 745 N N . LEU A 1 95 ? -1.078 17.175 -3.438 1.00 45.56 95 LEU A N 1
ATOM 746 C CA . LEU A 1 95 ? 0.020 18.091 -3.112 1.00 45.56 95 LEU A CA 1
ATOM 747 C C . LEU A 1 95 ? -0.507 19.504 -2.795 1.00 45.56 95 LEU A C 1
ATOM 749 O O . LEU A 1 95 ? -0.065 20.106 -1.824 1.00 45.56 95 LEU A O 1
ATOM 753 N N . MET A 1 96 ? -1.503 20.000 -3.541 1.00 48.03 96 MET A N 1
ATOM 754 C CA . MET A 1 96 ? -2.161 21.280 -3.237 1.00 48.03 96 MET A CA 1
ATOM 755 C C . MET A 1 96 ? -2.981 21.255 -1.938 1.00 48.03 96 MET A C 1
ATOM 757 O O . MET A 1 96 ? -3.010 22.253 -1.221 1.00 48.03 96 MET A O 1
ATOM 761 N N . LEU A 1 97 ? -3.601 20.121 -1.601 1.00 44.66 97 LEU A N 1
ATOM 762 C CA . LEU A 1 97 ? -4.337 19.935 -0.344 1.00 44.66 97 LEU A CA 1
ATOM 763 C C . LEU A 1 97 ? -3.412 19.848 0.878 1.00 44.66 97 LEU A C 1
ATOM 765 O O . LEU A 1 97 ? -3.751 20.384 1.927 1.00 44.66 97 LEU A O 1
ATOM 769 N N . VAL A 1 98 ? -2.245 19.210 0.742 1.00 43.75 98 VAL A N 1
ATOM 770 C CA . VAL A 1 98 ? -1.273 19.026 1.835 1.00 43.75 98 VAL A CA 1
ATOM 771 C C . VAL A 1 98 ? -0.374 20.258 2.026 1.00 43.75 98 VAL A C 1
ATOM 773 O O . VAL A 1 98 ? 0.040 20.529 3.147 1.00 43.75 98 VAL A O 1
ATOM 776 N N . LEU A 1 99 ? -0.116 21.048 0.974 1.00 44.97 99 LEU A N 1
ATOM 777 C CA . LEU A 1 99 ? 0.651 22.305 1.059 1.00 44.97 99 LEU A CA 1
ATOM 778 C C . LEU A 1 99 ? -0.190 23.548 1.403 1.00 44.97 99 LEU A C 1
ATOM 780 O O . LEU A 1 99 ? 0.362 24.642 1.469 1.00 44.97 99 LEU A O 1
ATOM 784 N N . GLY A 1 100 ? -1.507 23.431 1.607 1.00 43.56 100 GLY A N 1
ATOM 785 C CA . GLY A 1 100 ? -2.336 24.582 1.992 1.00 43.56 100 GLY A CA 1
ATOM 786 C C . GLY A 1 100 ? -2.364 25.724 0.962 1.00 43.56 100 GLY A C 1
ATOM 787 O O . GLY A 1 100 ? -2.655 26.865 1.314 1.00 43.56 100 GLY A O 1
ATOM 788 N N . LEU A 1 101 ? -2.079 25.450 -0.315 1.00 42.97 101 LEU A N 1
ATOM 789 C CA . LEU A 1 101 ? -2.107 26.456 -1.378 1.00 42.97 101 LEU A CA 1
ATOM 790 C C . LEU A 1 101 ? -3.463 26.447 -2.095 1.00 42.97 101 LEU A C 1
ATOM 792 O O . LEU A 1 101 ? -3.726 25.666 -3.003 1.00 42.97 101 LEU A O 1
ATOM 796 N N . CYS A 1 102 ? -4.321 27.365 -1.651 1.00 40.81 102 CYS A N 1
ATOM 797 C CA . CYS A 1 102 ? -5.038 28.307 -2.512 1.00 40.81 102 CYS A CA 1
ATOM 798 C C . CYS A 1 102 ? -5.626 27.764 -3.839 1.00 40.81 102 CYS A C 1
ATOM 800 O O . CYS A 1 102 ? -5.280 28.224 -4.921 1.00 40.81 102 CYS A O 1
ATOM 802 N N . LEU A 1 103 ? -6.594 26.846 -3.771 1.00 43.41 103 LEU A N 1
ATOM 803 C CA . LEU A 1 103 ? -7.482 26.520 -4.904 1.00 43.41 103 LEU A CA 1
ATOM 804 C C . LEU A 1 103 ? -8.931 26.984 -4.684 1.00 43.41 103 LEU A C 1
ATOM 806 O O . LEU A 1 103 ? -9.865 26.450 -5.274 1.00 43.41 103 LEU A O 1
ATOM 810 N N . LYS A 1 104 ? -9.143 28.026 -3.871 1.00 41.09 104 LYS A N 1
ATOM 811 C CA . LYS A 1 104 ? -10.419 28.765 -3.865 1.00 41.09 104 LYS A CA 1
ATOM 812 C C . LYS A 1 104 ? -10.553 29.745 -5.047 1.00 41.09 104 LYS A C 1
ATOM 814 O O . LYS A 1 104 ? -11.508 30.516 -5.061 1.00 41.09 104 LYS A O 1
ATOM 819 N N . HIS A 1 105 ? -9.633 29.748 -6.022 1.00 39.47 105 HIS A N 1
ATOM 820 C CA . HIS A 1 105 ? -9.616 30.783 -7.068 1.00 39.47 105 HIS A CA 1
ATOM 821 C C . HIS A 1 105 ? -9.203 30.371 -8.488 1.00 39.47 105 HIS A C 1
ATOM 823 O O . HIS A 1 105 ? -8.803 31.225 -9.266 1.00 39.47 105 HIS A O 1
ATOM 829 N N . LEU A 1 106 ? -9.353 29.106 -8.877 1.00 32.19 106 LEU A N 1
ATOM 830 C CA . LEU A 1 106 ? -9.295 28.741 -10.299 1.00 32.19 106 LEU A CA 1
ATOM 831 C C . LEU A 1 106 ? -10.624 28.117 -10.712 1.00 32.19 106 LEU A C 1
ATOM 833 O O . LEU A 1 106 ? -10.789 26.898 -10.776 1.00 32.19 106 LEU A O 1
ATOM 837 N N . ARG A 1 107 ? -11.581 29.029 -10.889 1.00 36.06 107 ARG A N 1
ATOM 838 C CA . ARG A 1 107 ? -12.670 28.917 -11.850 1.00 36.06 107 ARG A CA 1
ATOM 839 C C . ARG A 1 107 ? -12.180 29.513 -13.164 1.00 36.06 107 ARG A C 1
ATOM 841 O O . ARG A 1 107 ? -11.400 30.486 -13.074 1.00 36.06 107 ARG A O 1
#

pLDDT: mean 75.97, std 17.21, range [32.19, 92.75]

Solvent-accessible surface area (backbone atoms only — not comparable to full-atom values): 6470 Å² total; per-residue (Å²): 62,38,43,76,48,77,72,40,48,55,51,53,51,53,41,40,75,73,71,43,74,48,50,39,34,34,98,55,47,67,60,41,54,51,38,47,71,50,85,41,49,95,54,71,61,38,78,25,79,44,72,68,53,44,59,69,74,47,61,86,82,48,77,48,49,47,78,55,88,82,46,70,70,60,50,59,64,42,59,79,77,39,69,74,52,81,41,82,69,53,55,57,52,52,50,35,64,74,66,72,55,83,76,90,74,80,126

Nearest PDB structures (foldseek):
  1pgn-assembly1_A  TM=8.824E-01  e=1.733E-08  Ovis aries
  4gwg-assembly1_A  TM=8.927E-01  e=8.692E-08  Homo sapiens
  2jkv-assembly2_C  TM=8.891E-01  e=1.063E-07  Homo sapiens
  2p4q-assembly1_A-2  TM=8.481E-01  e=1.391E-07  Saccharomyces cerevisiae
  8i4q-assembly1_A  TM=8.180E-01  e=3.615E-04  Corynebacterium glutamicum ATCC 13032

Mean predicted aligned error: 8.76 Å

Organism: Nezara viridula (NCBI:txid85310)

Sequence (107 aa):
MIGLAVMGQNLILNMNDHGFVVCVYNRTTDKVDSFLNNEAKGTKVIGAHSIDELVSKLKTPKRIMMLVKVTNVIAIKLRRYIVYEKLHSFVIKTLMLVLGLCLKHLR

Radius of gyration: 14.42 Å; Cα contacts (8 Å, |Δi|>4): 121; chains: 1; bounding box: 26×42×34 Å

Foldseek 3Di:
DEDDDPLVLVVCVVCQVVVDEEEYEYQDQVSQVVSCVPVVDPTNYHYDDDPVRNLVPADPVGEDDHPDDDDPVNVVVCVVRHDYDYCPPVSVVVVCVVVVDDPPDDD

InterPro domains:
  IPR006115 6-phosphogluconate dehydrogenase, NADP-binding [PF03446] (1-72)
  IPR006183 6-phosphogluconate dehydrogenase [PTHR11811] (1-73)
  IPR036291 NAD(P)-binding domain superfamily [SSF51735] (1-73)